Protein AF-A0A428S955-F1 (afdb_monomer_lite)

Structure (mmCIF, N/CA/C/O backbone):
data_AF-A0A428S955-F1
#
_entry.id   AF-A0A428S955-F1
#
loop_
_atom_site.group_PDB
_atom_site.id
_atom_site.type_symbol
_atom_site.label_atom_id
_atom_site.label_alt_id
_atom_site.label_comp_id
_atom_site.label_asym_id
_atom_site.label_entity_id
_atom_site.label_seq_id
_atom_site.pdbx_PDB_ins_code
_atom_site.Cartn_x
_atom_site.Cartn_y
_atom_site.Cartn_z
_atom_site.occupancy
_atom_site.B_iso_or_equiv
_atom_site.auth_seq_id
_atom_site.auth_comp_id
_atom_site.auth_asym_id
_atom_site.auth_atom_id
_atom_site.pdbx_PDB_model_num
ATOM 1 N N . MET A 1 1 ? -43.075 -40.409 47.059 1.00 40.34 1 MET A N 1
ATOM 2 C CA . MET A 1 1 ? -43.116 -40.388 45.585 1.00 40.34 1 MET A CA 1
ATOM 3 C C . MET A 1 1 ? -43.728 -39.046 45.209 1.00 40.34 1 MET A C 1
ATOM 5 O O . MET A 1 1 ? -44.937 -38.902 45.296 1.00 40.34 1 MET A O 1
ATOM 9 N N . VAL A 1 2 ? -42.898 -38.014 45.025 1.00 43.03 2 VAL A N 1
ATOM 10 C CA . VAL A 1 2 ? -43.361 -36.665 44.652 1.00 43.03 2 VAL A CA 1
ATOM 11 C C . VAL A 1 2 ? -43.007 -36.508 43.187 1.00 43.03 2 VAL A C 1
ATOM 13 O O . VAL A 1 2 ? -41.842 -36.327 42.844 1.00 43.03 2 VAL A O 1
ATOM 16 N N . GLU A 1 3 ? -44.017 -36.700 42.349 1.00 48.97 3 GLU A N 1
ATOM 17 C CA . GLU A 1 3 ? -43.957 -36.491 40.910 1.00 48.97 3 GLU A CA 1
ATOM 18 C C . GLU A 1 3 ? -43.563 -35.028 40.669 1.00 48.97 3 GLU A C 1
ATOM 20 O O . GLU A 1 3 ? -44.287 -34.105 41.052 1.00 48.97 3 GLU A O 1
ATOM 25 N N . SER A 1 4 ? -42.378 -34.801 40.106 1.00 51.31 4 SER A N 1
ATOM 26 C CA . SER A 1 4 ? -41.904 -33.470 39.745 1.00 51.31 4 SER A CA 1
ATOM 27 C C . SER A 1 4 ? -42.724 -32.961 38.562 1.00 51.31 4 SER A C 1
ATOM 29 O O . SER A 1 4 ? -42.383 -33.210 37.405 1.00 51.31 4 SER A O 1
ATOM 31 N N . GLN A 1 5 ? -43.816 -32.258 38.851 1.00 49.06 5 GLN A N 1
ATOM 32 C CA . GLN A 1 5 ? -44.529 -31.466 37.857 1.00 49.06 5 GLN A CA 1
ATOM 33 C C . GLN A 1 5 ? -43.637 -30.290 37.452 1.00 49.06 5 GLN A C 1
ATOM 35 O O . GLN A 1 5 ? -43.589 -29.252 38.109 1.00 49.06 5 GLN A O 1
ATOM 40 N N . ILE A 1 6 ? -42.857 -30.495 36.394 1.00 56.62 6 ILE A N 1
ATOM 41 C CA . ILE A 1 6 ? -42.118 -29.432 35.723 1.00 56.62 6 ILE A CA 1
ATOM 42 C C . ILE A 1 6 ? -43.142 -28.676 34.872 1.00 56.62 6 ILE A C 1
ATOM 44 O O . ILE A 1 6 ? -43.544 -29.139 33.809 1.00 56.62 6 ILE A O 1
ATOM 48 N N . GLU A 1 7 ? -43.596 -27.535 35.387 1.00 58.00 7 GLU A N 1
ATOM 49 C CA . GLU A 1 7 ? -44.437 -26.555 34.691 1.00 58.00 7 GLU A CA 1
ATOM 50 C C . GLU A 1 7 ? -43.801 -26.155 33.338 1.00 58.00 7 GLU A C 1
ATOM 52 O O . GLU A 1 7 ? -42.738 -25.513 33.335 1.00 58.00 7 GLU A O 1
ATOM 57 N N . PRO A 1 8 ? -44.419 -26.491 32.184 1.00 57.06 8 PRO A N 1
ATOM 58 C CA . PRO A 1 8 ? -43.818 -26.318 30.855 1.00 57.06 8 PRO A CA 1
ATOM 59 C C . PRO A 1 8 ? -43.538 -24.849 30.493 1.00 57.06 8 PRO A C 1
ATOM 61 O O . PRO A 1 8 ? -42.617 -24.568 29.728 1.00 57.06 8 PRO A O 1
ATOM 64 N N . GLY A 1 9 ? -44.253 -23.896 31.103 1.00 58.75 9 GLY A N 1
ATOM 65 C CA . GLY A 1 9 ? -44.053 -22.462 30.863 1.00 58.75 9 GLY A CA 1
ATOM 66 C C . GLY A 1 9 ? -42.719 -21.915 31.382 1.00 58.75 9 GLY A C 1
ATOM 67 O O . GLY A 1 9 ? -42.179 -20.964 30.826 1.00 58.75 9 GLY A O 1
ATOM 68 N N . THR A 1 10 ? -42.125 -22.538 32.406 1.00 72.56 10 THR A N 1
ATOM 69 C CA . THR A 1 10 ? -40.879 -22.021 33.001 1.00 72.56 10 THR A CA 1
ATOM 70 C C . THR A 1 10 ? -39.639 -22.314 32.165 1.00 72.56 10 THR A C 1
ATOM 72 O O . THR A 1 10 ? -38.688 -21.533 32.197 1.00 72.56 10 THR A O 1
ATOM 75 N N . GLU A 1 11 ? -39.623 -23.416 31.417 1.00 76.00 11 GLU A N 1
ATOM 76 C CA . GLU A 1 11 ? -38.459 -23.806 30.619 1.00 76.00 11 GLU A CA 1
ATOM 77 C C . GLU A 1 11 ? -38.453 -23.111 29.255 1.00 76.00 11 GLU A C 1
ATOM 79 O O . GLU A 1 11 ? -37.418 -22.604 28.821 1.00 76.00 11 GLU A O 1
ATOM 84 N N . GLU A 1 12 ? -39.621 -22.974 28.624 1.00 82.25 12 GLU A N 1
ATOM 85 C CA . GLU A 1 12 ? -39.768 -22.211 27.382 1.00 82.25 12 GLU A CA 1
ATOM 86 C C . GLU A 1 12 ? -39.403 -20.731 27.560 1.00 82.25 12 GLU A C 1
ATOM 88 O O . GLU A 1 12 ? -38.724 -20.148 26.710 1.00 82.25 12 GLU A O 1
ATOM 93 N N . ASP A 1 13 ? -39.790 -20.117 28.679 1.00 84.81 13 ASP A N 1
ATOM 94 C CA . ASP A 1 13 ? -39.454 -18.721 28.962 1.00 84.81 13 ASP A CA 1
ATOM 95 C C . ASP A 1 13 ? -37.960 -18.528 29.244 1.00 84.81 13 ASP A C 1
ATOM 97 O O . ASP A 1 13 ? -37.361 -17.559 28.765 1.00 84.81 13 ASP A O 1
ATOM 101 N N . LYS A 1 14 ? -37.312 -19.473 29.939 1.00 87.25 14 LYS A N 1
ATOM 102 C CA . LYS A 1 14 ? -35.846 -19.474 30.091 1.00 87.25 14 LYS A CA 1
ATOM 103 C C . LYS A 1 14 ? -35.146 -19.608 28.742 1.00 87.25 14 LYS A C 1
ATOM 105 O O . LYS A 1 14 ? -34.155 -18.914 28.511 1.00 87.25 14 LYS A O 1
ATOM 110 N N . MET A 1 15 ? -35.659 -20.455 27.849 1.00 88.75 15 MET A N 1
ATOM 111 C CA . MET A 1 15 ? -35.113 -20.640 26.503 1.00 88.75 15 MET A CA 1
ATOM 112 C C . MET A 1 15 ? -35.234 -19.365 25.664 1.00 88.75 15 MET A C 1
ATOM 114 O O . MET A 1 15 ? -34.241 -18.914 25.091 1.00 88.75 15 MET A O 1
ATOM 118 N N . LYS A 1 16 ? -36.398 -18.706 25.676 1.00 91.50 16 LYS A N 1
ATOM 119 C CA . LYS A 1 16 ? -36.595 -17.407 25.009 1.00 91.50 16 LYS A CA 1
ATOM 120 C C . LYS A 1 16 ? -35.671 -16.328 25.577 1.00 91.50 16 LYS A C 1
ATOM 122 O O . LYS A 1 16 ? -35.049 -15.580 24.824 1.00 91.50 16 LYS A O 1
ATOM 127 N N . GLN A 1 17 ? -35.525 -16.255 26.902 1.00 91.56 17 GLN A N 1
ATOM 128 C CA . GLN A 1 17 ? -34.597 -15.317 27.545 1.00 91.56 17 GLN A CA 1
ATOM 129 C C . GLN A 1 17 ? -33.136 -15.617 27.191 1.00 91.56 17 GLN A C 1
ATOM 131 O O . GLN A 1 17 ? -32.346 -14.692 26.977 1.00 91.56 17 GLN A O 1
ATOM 136 N N . HIS A 1 18 ? -32.758 -16.894 27.115 1.00 93.06 18 HIS A N 1
ATOM 137 C CA . HIS A 1 18 ? -31.431 -17.316 26.682 1.00 93.06 18 HIS A CA 1
ATOM 138 C C . HIS A 1 18 ? -31.155 -16.872 25.243 1.00 93.06 18 HIS A C 1
ATOM 140 O O . HIS A 1 18 ? -30.111 -16.272 24.984 1.00 93.06 18 HIS A O 1
ATOM 146 N N . GLU A 1 19 ? -32.105 -17.079 24.332 1.00 95.69 19 GLU A N 1
ATOM 147 C CA . GLU A 1 19 ? -31.995 -16.665 22.934 1.00 95.69 19 GLU A CA 1
ATOM 148 C C . GLU A 1 19 ? -31.877 -15.140 22.795 1.00 95.69 19 GLU A C 1
ATOM 150 O O . GLU A 1 19 ? -31.000 -14.646 22.086 1.00 95.69 19 GLU A O 1
ATOM 155 N N . GLN A 1 20 ? -32.666 -14.371 23.550 1.00 95.56 20 GLN A N 1
ATOM 156 C CA . GLN A 1 20 ? -32.564 -12.907 23.578 1.00 95.56 20 GLN A CA 1
ATOM 157 C C . GLN A 1 20 ? -31.206 -12.428 24.113 1.00 95.56 20 GLN A C 1
ATOM 159 O O . GLN A 1 20 ? -30.593 -11.513 23.552 1.00 95.56 20 GLN A O 1
ATOM 164 N N . ARG A 1 21 ? -30.696 -13.051 25.185 1.00 95.38 21 ARG A N 1
ATOM 165 C CA . ARG A 1 21 ? -29.362 -12.751 25.734 1.00 95.38 21 ARG A CA 1
ATOM 166 C C . ARG A 1 21 ? -28.263 -13.104 24.741 1.00 95.38 21 ARG A C 1
ATOM 168 O O . ARG A 1 21 ? -27.331 -12.316 24.574 1.00 95.38 21 ARG A O 1
ATOM 175 N N . HIS A 1 22 ? -28.384 -14.247 24.072 1.00 97.12 22 HIS A N 1
ATOM 176 C CA . HIS A 1 22 ? -27.475 -14.664 23.014 1.00 97.12 22 HIS A CA 1
ATOM 177 C C . HIS A 1 22 ? -27.488 -13.656 21.861 1.00 97.12 22 HIS A C 1
ATOM 179 O O . HIS A 1 22 ? -26.432 -13.162 21.472 1.00 97.12 22 HIS A O 1
ATOM 185 N N . HIS A 1 23 ? -28.670 -13.259 21.386 1.00 97.50 23 HIS A N 1
ATOM 186 C CA . HIS A 1 23 ? -28.829 -12.266 20.328 1.00 97.50 23 HIS A CA 1
ATOM 187 C C . HIS A 1 23 ? -28.160 -10.931 20.688 1.00 97.50 23 HIS A C 1
ATOM 189 O O . HIS A 1 23 ? -27.353 -10.407 19.918 1.00 97.50 23 HIS A O 1
ATOM 195 N N . LYS A 1 24 ? -28.413 -10.418 21.899 1.00 96.69 24 LYS A N 1
ATOM 196 C CA . LYS A 1 24 ? -27.786 -9.189 22.409 1.00 96.69 24 LYS A CA 1
ATOM 197 C C . L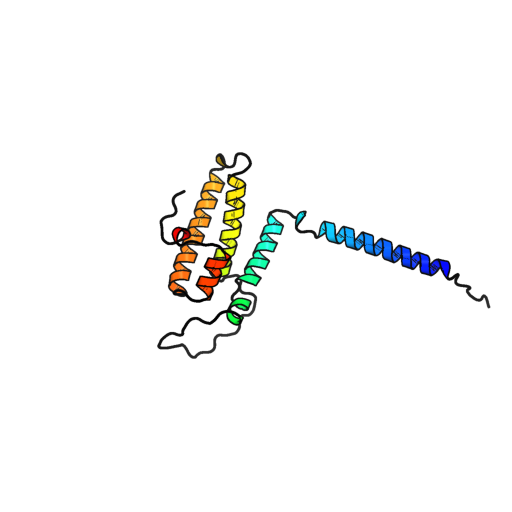YS A 1 24 ? -26.260 -9.309 22.493 1.00 96.69 24 LYS A C 1
ATOM 199 O O . LYS A 1 24 ? -25.548 -8.366 22.148 1.00 96.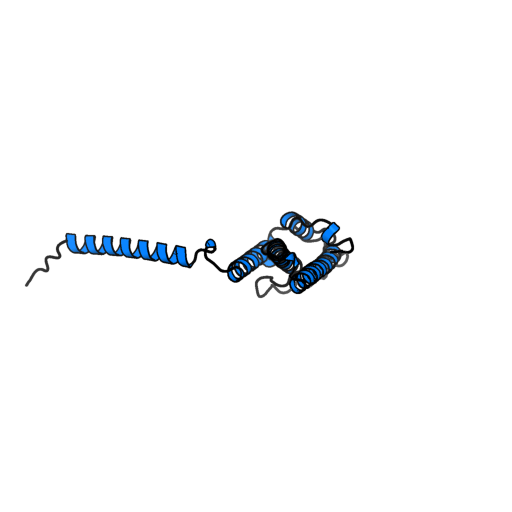69 24 LYS A O 1
ATOM 204 N N . ALA A 1 25 ? -25.745 -10.460 22.930 1.00 97.19 25 ALA A N 1
ATOM 205 C CA . ALA A 1 25 ? -24.308 -10.715 22.994 1.00 97.19 25 ALA A CA 1
ATOM 206 C C . ALA A 1 25 ? -23.674 -10.754 21.595 1.00 97.19 25 ALA A C 1
ATOM 208 O O . ALA A 1 25 ? -22.641 -10.124 21.373 1.00 97.19 25 ALA A O 1
ATOM 209 N N . VAL A 1 26 ? -24.312 -11.427 20.635 1.00 97.44 26 VAL A N 1
ATOM 210 C CA . VAL A 1 26 ? -23.863 -11.468 19.236 1.00 97.44 26 VAL A CA 1
ATOM 211 C C . VAL A 1 26 ? -23.836 -10.066 18.635 1.00 97.44 26 VAL A C 1
ATOM 213 O O . VAL A 1 26 ? -22.870 -9.707 17.963 1.00 97.44 26 VAL A O 1
ATOM 216 N N . GLU A 1 27 ? -24.853 -9.246 18.895 1.00 96.12 27 GLU A N 1
ATOM 217 C CA . GLU A 1 27 ? -24.889 -7.870 18.408 1.00 96.12 27 GLU A CA 1
ATOM 218 C C . GLU A 1 27 ? -23.762 -7.015 19.012 1.00 96.12 27 GLU A C 1
ATOM 220 O O . GLU A 1 27 ? -23.051 -6.313 18.286 1.00 96.12 27 GLU A O 1
ATOM 225 N N . ALA A 1 28 ? -23.536 -7.120 20.325 1.00 95.19 28 ALA A N 1
ATOM 226 C CA . ALA A 1 28 ? -22.436 -6.437 20.999 1.00 95.19 28 ALA A CA 1
ATOM 227 C C . ALA A 1 28 ? -21.072 -6.863 20.430 1.00 95.19 28 ALA A C 1
ATOM 229 O O . ALA A 1 28 ? -20.246 -6.011 20.095 1.00 95.19 28 ALA A O 1
ATOM 230 N N . LEU A 1 29 ? -20.856 -8.168 20.234 1.00 94.69 29 LEU A N 1
ATOM 231 C CA . LEU A 1 29 ? -19.637 -8.700 19.623 1.00 94.69 29 LEU A CA 1
ATOM 232 C C . LEU A 1 29 ? -19.452 -8.198 18.189 1.00 94.69 29 LEU A C 1
ATOM 234 O O . LEU A 1 29 ? -18.350 -7.786 17.828 1.00 94.69 29 LEU A O 1
ATOM 238 N N . ARG A 1 30 ? -20.513 -8.163 17.376 1.00 94.25 30 ARG A N 1
ATOM 239 C CA . ARG A 1 30 ? -20.469 -7.602 16.014 1.00 94.25 30 ARG A CA 1
ATOM 240 C C . ARG A 1 30 ? -20.045 -6.137 16.019 1.00 94.25 30 ARG A C 1
ATOM 242 O O . ARG A 1 30 ? -19.218 -5.744 15.203 1.00 94.25 30 ARG A O 1
ATOM 249 N N . ARG A 1 31 ? -20.558 -5.329 16.952 1.00 92.44 31 ARG A N 1
ATOM 250 C CA . ARG A 1 31 ? -20.178 -3.912 17.080 1.00 92.44 31 ARG A CA 1
ATOM 251 C C . ARG A 1 31 ? -18.712 -3.746 17.488 1.00 92.44 31 ARG A C 1
ATOM 253 O O . ARG A 1 31 ? -18.017 -2.930 16.883 1.00 92.44 31 ARG A O 1
ATOM 260 N N . ILE A 1 32 ? -18.232 -4.539 18.449 1.00 89.44 32 ILE A N 1
ATOM 261 C CA . ILE A 1 32 ? -16.833 -4.513 18.919 1.00 89.44 32 ILE A CA 1
ATOM 262 C C . ILE A 1 32 ? -15.870 -4.956 17.812 1.00 89.44 32 ILE A C 1
ATOM 264 O O . ILE A 1 32 ? -14.823 -4.349 17.614 1.00 89.44 32 ILE A O 1
ATOM 268 N N . THR A 1 33 ? -16.237 -5.997 17.065 1.00 89.25 33 THR A N 1
ATOM 269 C CA . THR A 1 33 ? -15.409 -6.563 15.987 1.00 89.25 33 THR A CA 1
ATOM 270 C C . THR A 1 33 ? -15.544 -5.822 14.655 1.00 89.25 33 THR A C 1
ATOM 272 O O . THR A 1 33 ? -14.812 -6.118 13.708 1.00 89.25 33 THR A O 1
ATOM 275 N N . SER A 1 34 ? -16.455 -4.850 14.555 1.00 91.62 34 SER A N 1
ATOM 276 C CA . SER A 1 34 ? -16.678 -4.100 13.322 1.00 91.62 34 SER A CA 1
ATOM 277 C C . SER A 1 34 ? -15.438 -3.294 12.913 1.00 91.62 34 SER A C 1
ATOM 279 O O . SER A 1 34 ? -14.878 -2.497 13.672 1.00 91.62 34 SER A O 1
ATOM 281 N N . LEU A 1 35 ? -15.017 -3.460 11.656 1.00 86.81 35 LEU A N 1
ATOM 282 C CA . LEU A 1 35 ? -13.849 -2.755 11.118 1.00 86.81 35 LEU A CA 1
ATOM 283 C C . LEU A 1 35 ? -14.087 -1.237 10.985 1.00 86.81 35 LEU A C 1
ATOM 285 O O . LEU A 1 35 ? -13.129 -0.466 10.939 1.00 86.81 35 LEU A O 1
ATOM 289 N N . SER A 1 36 ? -15.349 -0.799 10.936 1.00 89.88 36 SER A N 1
ATOM 290 C CA . SER A 1 36 ? -15.734 0.617 10.871 1.00 89.88 36 SER A CA 1
ATOM 291 C C . SER A 1 36 ? -15.326 1.395 12.120 1.00 89.88 36 SER A C 1
ATOM 293 O O . SER A 1 36 ? -14.905 2.542 12.004 1.00 89.88 36 SER A O 1
ATOM 295 N N . ASN A 1 37 ? -15.390 0.756 13.289 1.00 86.88 37 ASN A N 1
ATOM 296 C CA . ASN A 1 37 ? -15.043 1.369 14.573 1.00 86.88 37 ASN A CA 1
ATOM 297 C C . ASN A 1 37 ? -13.554 1.194 14.925 1.00 86.88 37 ASN A C 1
ATOM 299 O O . ASN A 1 37 ? -13.102 1.642 15.975 1.00 86.88 37 ASN A O 1
ATOM 303 N N . SER A 1 38 ? -12.787 0.519 14.064 1.00 87.88 38 SER A N 1
ATOM 304 C CA . SER A 1 38 ? -11.395 0.154 14.326 1.00 87.88 38 S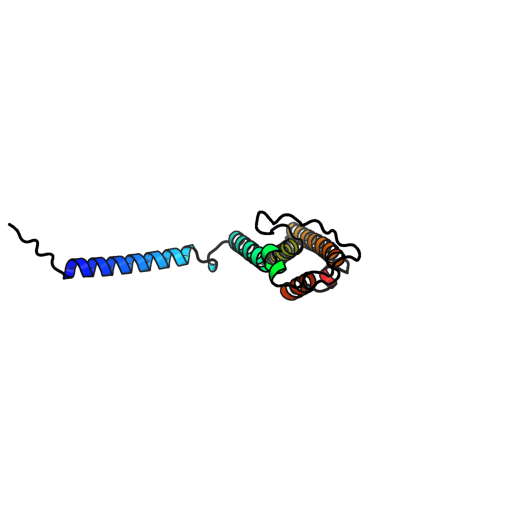ER A CA 1
ATOM 305 C C . SER A 1 38 ? -10.404 1.280 14.002 1.00 87.88 38 SER A C 1
ATOM 307 O O . SER A 1 38 ? -10.647 2.153 13.160 1.00 87.88 38 SER A O 1
ATOM 309 N N . SER A 1 39 ? -9.220 1.230 14.623 1.00 92.19 39 SER A N 1
ATOM 310 C CA . SER A 1 39 ? -8.169 2.231 14.422 1.00 92.19 39 SER A CA 1
ATOM 311 C C . SER A 1 39 ? -7.637 2.241 12.981 1.00 92.19 39 SER A C 1
ATOM 313 O O . SER A 1 39 ? -7.751 1.273 12.225 1.00 92.19 39 SER A O 1
ATOM 315 N N . ALA A 1 40 ? -6.990 3.341 12.577 1.00 89.38 40 ALA A N 1
ATOM 316 C CA . ALA A 1 40 ? -6.270 3.416 11.301 1.00 89.38 40 ALA A CA 1
ATOM 317 C C . ALA A 1 40 ? -5.223 2.294 11.156 1.00 89.38 40 ALA A C 1
ATOM 319 O O . ALA A 1 40 ? -5.046 1.752 10.064 1.00 89.38 40 ALA A O 1
ATOM 320 N N . LYS A 1 41 ? -4.577 1.901 12.263 1.00 91.12 41 LYS A N 1
ATOM 321 C CA . LYS A 1 41 ? -3.606 0.799 12.294 1.00 91.12 41 LYS A CA 1
ATOM 322 C C . LYS A 1 41 ? -4.258 -0.551 11.975 1.00 91.12 41 LYS A C 1
ATOM 324 O O . LYS A 1 41 ? -3.732 -1.305 11.160 1.00 91.12 41 LYS A O 1
ATOM 329 N N . ASP A 1 42 ? -5.421 -0.832 12.551 1.00 93.50 42 ASP A N 1
ATOM 330 C CA . ASP A 1 42 ? -6.131 -2.101 12.345 1.00 93.50 42 ASP A CA 1
ATOM 331 C C . ASP A 1 42 ? -6.684 -2.202 10.925 1.00 93.50 42 ASP A C 1
ATOM 333 O O . ASP A 1 42 ? -6.516 -3.224 10.257 1.00 93.50 42 ASP A O 1
ATOM 337 N N . ARG A 1 43 ? -7.241 -1.097 10.409 1.00 92.75 43 ARG A N 1
ATOM 338 C CA . ARG A 1 43 ? -7.639 -0.978 8.998 1.00 92.75 43 ARG A CA 1
ATOM 339 C C . ARG A 1 43 ? -6.458 -1.239 8.065 1.00 92.75 43 ARG A C 1
ATOM 341 O O . ARG A 1 43 ? -6.605 -1.949 7.072 1.00 92.75 43 ARG A O 1
ATOM 348 N N . PHE A 1 44 ? -5.273 -0.728 8.401 1.00 93.00 44 PHE A N 1
ATOM 349 C CA . PHE A 1 44 ? -4.061 -1.000 7.634 1.00 93.00 44 PHE A CA 1
ATOM 350 C C . PHE A 1 44 ? -3.668 -2.486 7.670 1.00 93.00 44 PHE A C 1
ATOM 352 O O . PHE A 1 44 ? -3.401 -3.060 6.616 1.00 93.00 44 PHE A O 1
ATOM 359 N N . HIS A 1 45 ? -3.691 -3.147 8.831 1.00 94.25 45 HIS A N 1
ATOM 360 C CA . HIS A 1 45 ? -3.409 -4.586 8.917 1.00 94.25 45 HIS A CA 1
ATOM 361 C C . HIS A 1 45 ? -4.430 -5.434 8.146 1.00 94.25 45 HIS A C 1
ATOM 363 O O . HIS A 1 45 ? -4.041 -6.377 7.453 1.00 94.25 45 HIS A O 1
ATOM 369 N N . ALA A 1 46 ? -5.715 -5.078 8.200 1.00 94.94 46 ALA A N 1
ATOM 370 C CA . ALA A 1 46 ? -6.749 -5.717 7.391 1.00 94.94 46 ALA A CA 1
ATOM 371 C C . ALA A 1 46 ? -6.479 -5.538 5.887 1.00 94.94 46 ALA A C 1
ATOM 373 O O . ALA A 1 46 ? -6.565 -6.500 5.125 1.00 94.94 46 ALA A O 1
ATOM 374 N N . ASN A 1 47 ? -6.067 -4.339 5.464 1.00 94.81 47 ASN A N 1
ATOM 375 C CA . ASN A 1 47 ? -5.678 -4.079 4.079 1.00 94.81 47 ASN A CA 1
ATOM 376 C C . ASN A 1 47 ? -4.455 -4.899 3.657 1.00 94.81 47 ASN A C 1
ATOM 378 O O . ASN A 1 47 ? -4.462 -5.451 2.565 1.00 94.81 47 ASN A O 1
ATOM 382 N N . VAL A 1 48 ? -3.438 -5.047 4.512 1.00 95.12 48 VAL A N 1
ATOM 383 C CA . VAL A 1 48 ? -2.273 -5.902 4.217 1.00 95.12 48 VAL A CA 1
ATOM 384 C C . VAL A 1 48 ? -2.701 -7.354 4.000 1.00 95.12 48 VAL A C 1
ATOM 386 O O . VAL A 1 48 ? -2.260 -7.969 3.035 1.00 95.12 48 VAL A O 1
ATOM 389 N N . ARG A 1 49 ? -3.597 -7.896 4.836 1.00 95.62 49 ARG A N 1
ATOM 390 C CA . ARG A 1 49 ? -4.122 -9.262 4.650 1.00 95.62 49 ARG A CA 1
ATOM 391 C C . ARG A 1 49 ? -4.872 -9.413 3.326 1.00 95.62 49 ARG A C 1
ATOM 393 O O . ARG A 1 49 ? -4.630 -10.378 2.611 1.00 95.62 49 ARG A O 1
ATOM 400 N N . ARG A 1 50 ? -5.721 -8.440 2.970 1.00 95.69 50 ARG A N 1
ATOM 401 C CA . ARG A 1 50 ? -6.418 -8.410 1.669 1.00 95.69 50 ARG A CA 1
ATOM 402 C C . ARG A 1 50 ? -5.433 -8.357 0.504 1.00 95.69 50 ARG A C 1
ATOM 404 O O . ARG A 1 50 ? -5.571 -9.112 -0.443 1.00 95.69 50 ARG A O 1
ATOM 411 N N . ILE A 1 51 ? -4.406 -7.516 0.605 1.00 96.00 51 ILE A N 1
ATOM 412 C CA . ILE A 1 51 ? -3.357 -7.382 -0.412 1.00 96.00 51 ILE A CA 1
ATOM 413 C C . ILE A 1 51 ? -2.589 -8.694 -0.600 1.00 96.00 51 ILE A C 1
ATOM 415 O O . ILE A 1 51 ? -2.334 -9.086 -1.732 1.00 96.00 51 ILE A O 1
ATOM 419 N N . VAL A 1 52 ? -2.224 -9.375 0.489 1.00 95.75 52 VAL A N 1
ATOM 420 C CA . VAL A 1 52 ? -1.537 -10.674 0.421 1.00 95.75 52 VAL A CA 1
ATOM 421 C C . VAL A 1 52 ? -2.431 -11.727 -0.229 1.00 95.75 52 VAL A C 1
ATOM 423 O O . VAL A 1 52 ? -1.951 -12.478 -1.071 1.00 95.75 52 VAL A O 1
ATOM 426 N N . ALA A 1 53 ? -3.720 -11.762 0.116 1.00 94.56 53 ALA A N 1
ATOM 427 C CA . ALA A 1 53 ? -4.667 -12.685 -0.505 1.00 94.56 53 ALA A CA 1
ATOM 428 C C . ALA A 1 53 ? -4.844 -12.411 -2.010 1.00 94.56 53 ALA A C 1
ATOM 430 O O . ALA A 1 53 ? -4.935 -13.351 -2.794 1.00 94.56 53 ALA A O 1
ATOM 431 N N . GLU A 1 54 ? -4.845 -11.140 -2.408 1.00 93.94 54 GLU A N 1
ATOM 432 C CA . GLU A 1 54 ? -5.089 -10.716 -3.787 1.00 93.94 54 GLU A CA 1
ATOM 433 C C . GLU A 1 54 ? -3.865 -10.884 -4.700 1.00 93.94 54 GLU A C 1
ATOM 435 O O . GLU A 1 54 ? -3.966 -11.413 -5.804 1.00 93.94 54 GLU A O 1
ATOM 440 N N . PHE A 1 55 ? -2.697 -10.422 -4.247 1.00 94.94 55 PHE A N 1
ATOM 441 C CA . PHE A 1 55 ? -1.480 -10.333 -5.064 1.00 94.94 55 PHE A CA 1
ATOM 442 C C . PHE A 1 55 ? -0.433 -11.395 -4.724 1.00 94.94 55 PHE A C 1
ATOM 444 O O . PHE A 1 55 ? 0.577 -11.508 -5.420 1.00 94.94 55 PHE A O 1
ATOM 451 N N . GLY A 1 56 ? -0.640 -12.175 -3.663 1.00 93.75 56 GLY A N 1
ATOM 452 C CA . GLY A 1 56 ? 0.296 -13.213 -3.259 1.00 93.75 56 GLY A CA 1
ATOM 453 C C . GLY A 1 56 ? 0.430 -14.300 -4.324 1.00 93.75 56 GLY A C 1
ATOM 454 O O . GLY A 1 56 ? -0.561 -14.835 -4.824 1.00 93.75 56 GLY A O 1
ATOM 455 N N . ARG A 1 57 ? 1.673 -14.686 -4.631 1.00 90.94 57 ARG A N 1
ATOM 456 C CA . ARG A 1 57 ? 1.996 -15.701 -5.653 1.00 90.94 57 ARG A CA 1
ATOM 457 C C . ARG A 1 57 ? 1.379 -17.065 -5.368 1.00 90.94 57 ARG A C 1
ATOM 459 O O . ARG A 1 57 ? 1.050 -17.800 -6.285 1.00 90.94 57 ARG A O 1
ATOM 466 N N . HIS A 1 58 ? 1.133 -17.367 -4.096 1.00 90.69 58 HIS A N 1
ATOM 467 C CA . HIS A 1 58 ? 0.422 -18.574 -3.672 1.00 90.69 58 HIS A CA 1
ATOM 468 C C . HIS A 1 58 ? -1.004 -18.700 -4.253 1.00 90.69 58 HIS A C 1
ATOM 470 O O . HIS A 1 58 ? -1.495 -19.821 -4.397 1.00 90.69 58 HIS A O 1
ATOM 476 N N . ASN A 1 59 ? -1.639 -17.579 -4.616 1.00 91.38 59 ASN A N 1
ATOM 477 C CA . ASN A 1 59 ? -2.953 -17.548 -5.259 1.00 91.38 59 ASN A CA 1
ATOM 478 C C . ASN A 1 59 ? -2.848 -17.214 -6.750 1.00 91.38 59 ASN A C 1
ATOM 480 O O . ASN A 1 59 ? -3.475 -17.879 -7.571 1.00 91.38 59 ASN A O 1
ATOM 484 N N . THR A 1 60 ? -2.034 -16.220 -7.117 1.00 89.75 60 THR A N 1
ATOM 485 C CA . THR A 1 60 ? -1.954 -15.748 -8.509 1.00 89.75 60 THR A CA 1
ATOM 486 C C . THR A 1 60 ? -1.297 -16.750 -9.453 1.00 89.75 60 THR A C 1
ATOM 488 O O . THR A 1 60 ? -1.740 -16.843 -10.594 1.00 89.75 60 THR A O 1
ATOM 491 N N . ASP A 1 61 ? -0.339 -17.563 -8.987 1.00 88.62 61 ASP A N 1
ATOM 492 C CA . ASP A 1 61 ? 0.293 -18.611 -9.807 1.00 88.62 61 ASP A CA 1
ATOM 493 C C . ASP A 1 61 ? -0.720 -19.703 -10.241 1.00 88.62 61 ASP A C 1
ATOM 495 O O . ASP A 1 61 ? -0.450 -20.444 -11.181 1.00 88.62 61 ASP A O 1
ATOM 499 N N . LYS A 1 62 ? -1.890 -19.809 -9.581 1.00 89.12 62 LYS A N 1
ATOM 500 C CA . LYS A 1 62 ? -2.969 -20.751 -9.948 1.00 89.12 62 LYS A CA 1
ATOM 501 C C . LYS A 1 62 ? -3.934 -20.196 -10.997 1.00 89.12 62 LYS A C 1
ATOM 503 O O . LYS A 1 62 ? -4.587 -20.969 -11.687 1.00 89.12 62 LYS A O 1
ATOM 508 N N . VAL A 1 63 ? -4.087 -18.872 -11.043 1.00 90.62 63 VAL A N 1
ATOM 509 C CA . VAL A 1 63 ? -5.121 -18.190 -11.839 1.00 90.62 63 VAL A CA 1
ATOM 510 C C . VAL A 1 63 ? -4.535 -17.593 -13.114 1.00 90.62 63 VAL A C 1
ATOM 512 O O . VAL A 1 63 ? -5.175 -17.627 -14.159 1.00 90.62 63 VAL A O 1
ATOM 515 N N . LEU A 1 64 ? -3.332 -17.023 -13.026 1.00 90.25 64 LEU A N 1
ATOM 516 C CA . LEU A 1 64 ? -2.695 -16.304 -14.125 1.00 90.25 64 LEU A CA 1
ATOM 517 C C . LEU A 1 64 ? -1.783 -17.227 -14.920 1.00 90.25 64 LEU A C 1
ATOM 519 O O . LEU A 1 64 ? -1.157 -18.135 -14.369 1.00 90.25 64 LEU A O 1
ATOM 523 N N . LYS A 1 65 ? -1.655 -16.959 -16.219 1.00 88.12 65 LYS A N 1
ATOM 524 C CA . LYS A 1 65 ? -0.765 -17.724 -17.082 1.00 88.12 65 LYS A CA 1
ATOM 525 C C . LYS A 1 65 ? 0.687 -17.472 -16.672 1.00 88.12 65 LYS A C 1
ATOM 527 O O . LYS A 1 65 ? 1.086 -16.321 -16.439 1.00 88.12 65 LYS A O 1
ATOM 532 N N . PRO A 1 66 ? 1.507 -18.532 -16.594 1.00 84.19 66 PRO A N 1
ATOM 533 C CA . PRO A 1 66 ? 2.910 -18.383 -16.271 1.00 84.19 66 PRO A CA 1
ATOM 534 C C . PRO A 1 66 ? 3.633 -17.624 -17.384 1.00 84.19 66 PRO A C 1
ATOM 536 O O . PRO A 1 66 ? 3.260 -17.653 -18.558 1.00 84.19 66 PRO A O 1
ATOM 539 N N . LYS A 1 67 ? 4.715 -16.951 -17.002 1.00 83.81 67 LYS A N 1
ATOM 540 C CA . LYS A 1 67 ? 5.621 -16.322 -17.960 1.00 83.81 67 LYS A CA 1
ATOM 541 C C . LYS A 1 67 ? 6.244 -17.397 -18.860 1.00 83.81 67 LYS A C 1
ATOM 543 O O . LYS A 1 67 ? 6.624 -18.456 -18.366 1.00 83.81 67 LYS A O 1
ATOM 548 N N . ALA A 1 68 ? 6.408 -17.086 -20.147 1.00 82.00 68 ALA A N 1
ATOM 549 C CA . ALA A 1 68 ? 7.139 -17.940 -21.078 1.00 82.00 68 ALA A CA 1
ATOM 550 C C . ALA A 1 68 ? 8.535 -18.290 -20.528 1.00 82.00 68 ALA A C 1
ATOM 552 O O . ALA A 1 68 ? 9.254 -17.419 -20.019 1.00 82.00 68 ALA A O 1
ATOM 553 N N . LEU A 1 69 ? 8.885 -19.573 -20.613 1.00 80.81 69 LEU A N 1
ATOM 554 C CA . LEU A 1 69 ? 10.165 -20.099 -20.152 1.00 80.81 69 LEU A CA 1
ATOM 555 C C . LEU A 1 69 ? 11.324 -19.536 -20.991 1.00 80.81 69 LEU A C 1
ATOM 557 O O . LEU A 1 69 ? 11.141 -19.086 -22.123 1.00 80.81 69 LEU A O 1
ATOM 561 N N . SER A 1 70 ? 12.528 -19.532 -20.418 1.00 83.12 70 SER A N 1
ATOM 562 C CA . SER A 1 70 ? 13.749 -19.244 -21.174 1.00 83.12 70 SER A CA 1
ATOM 563 C C . SER A 1 70 ? 14.040 -20.353 -22.185 1.00 83.12 70 SER A C 1
ATOM 565 O O . SER A 1 70 ? 13.591 -21.481 -22.016 1.00 83.12 70 SER A O 1
ATOM 567 N N . ILE A 1 71 ? 14.842 -20.024 -23.203 1.00 82.44 71 ILE A N 1
ATOM 568 C CA . ILE A 1 71 ? 15.308 -20.959 -24.244 1.00 82.44 71 ILE A CA 1
ATOM 569 C C . ILE A 1 71 ? 15.933 -22.216 -23.614 1.00 82.44 71 ILE A C 1
ATOM 571 O O . ILE A 1 71 ? 15.699 -23.322 -24.081 1.00 82.44 71 ILE A O 1
ATOM 575 N N . THR A 1 72 ? 16.674 -22.043 -22.518 1.00 85.38 72 THR A N 1
ATOM 576 C CA . THR A 1 72 ? 17.149 -23.120 -21.646 1.00 85.38 72 THR A CA 1
ATOM 577 C C . THR A 1 72 ? 16.445 -23.010 -20.287 1.00 85.38 72 THR A C 1
ATOM 579 O O . THR A 1 72 ? 16.828 -22.174 -19.457 1.00 85.38 72 THR A O 1
ATOM 582 N N . PRO A 1 73 ? 15.346 -23.745 -20.050 1.00 80.12 73 PRO A N 1
ATOM 583 C CA . PRO A 1 73 ? 14.714 -23.784 -18.739 1.00 80.12 73 PRO A CA 1
ATOM 584 C C . PRO A 1 73 ? 15.556 -24.633 -17.782 1.00 80.12 73 PRO A C 1
ATOM 586 O O . PRO A 1 73 ? 16.130 -25.646 -18.168 1.00 80.12 73 PRO A O 1
ATOM 589 N N . ASN A 1 74 ? 15.630 -24.227 -16.516 1.00 77.88 74 ASN A N 1
ATOM 590 C CA . ASN A 1 74 ? 16.135 -25.118 -15.478 1.00 77.88 74 ASN A CA 1
ATOM 591 C C . ASN A 1 74 ? 15.052 -26.172 -15.200 1.00 77.88 74 ASN A C 1
ATOM 593 O O . ASN A 1 74 ? 13.954 -25.810 -14.781 1.00 77.88 74 ASN A O 1
ATOM 597 N N . GLU A 1 75 ? 15.349 -27.443 -15.458 1.00 79.19 75 GLU A N 1
ATOM 598 C CA . GLU A 1 75 ? 14.403 -28.561 -15.307 1.00 79.19 75 GLU A CA 1
ATOM 599 C C . GLU A 1 75 ? 14.238 -29.016 -13.850 1.00 79.19 75 GLU A C 1
ATOM 601 O O . GLU A 1 75 ? 13.367 -29.829 -13.541 1.00 79.19 75 GLU A O 1
ATOM 606 N N . LEU A 1 76 ? 15.050 -28.484 -12.931 1.00 81.81 76 LEU A N 1
ATOM 607 C CA . LEU A 1 76 ? 14.979 -28.862 -11.526 1.00 81.81 76 LEU A CA 1
ATOM 608 C C . LEU A 1 76 ? 13.663 -28.379 -10.887 1.00 81.81 76 LEU A C 1
ATOM 610 O O . LEU A 1 76 ? 13.375 -27.175 -10.906 1.00 81.81 76 LEU A O 1
ATOM 614 N N . PRO A 1 77 ? 12.878 -29.281 -10.265 1.00 80.69 77 PRO A N 1
ATOM 615 C CA . PRO A 1 77 ? 11.651 -28.899 -9.586 1.00 80.69 77 PRO A CA 1
ATOM 616 C C . PRO A 1 77 ? 11.974 -28.005 -8.386 1.00 80.69 77 PRO A C 1
ATOM 618 O O . PRO A 1 77 ? 12.760 -28.358 -7.506 1.00 80.69 77 PRO A O 1
ATOM 621 N N . MET A 1 78 ? 11.350 -26.827 -8.340 1.00 80.75 78 MET A N 1
ATOM 622 C CA . MET A 1 78 ? 11.483 -25.925 -7.201 1.00 80.75 78 MET A CA 1
ATOM 623 C C . MET A 1 78 ? 10.622 -26.427 -6.039 1.00 80.75 78 MET A C 1
ATOM 625 O O . MET A 1 78 ? 9.455 -26.773 -6.228 1.00 80.75 78 MET A O 1
ATOM 629 N N . ALA A 1 79 ? 11.193 -26.440 -4.833 1.00 86.44 79 ALA A N 1
ATOM 630 C CA . ALA A 1 79 ? 10.479 -26.855 -3.632 1.00 86.44 79 ALA A CA 1
ATOM 631 C C . ALA A 1 79 ? 9.192 -26.028 -3.422 1.00 86.44 79 ALA A C 1
ATOM 633 O O . ALA A 1 79 ? 9.171 -24.823 -3.716 1.00 86.44 79 ALA A O 1
ATOM 634 N N . PRO A 1 80 ? 8.118 -26.645 -2.895 1.00 86.44 80 PRO A N 1
ATOM 635 C CA . PRO A 1 80 ? 6.883 -25.934 -2.612 1.00 86.44 80 PRO A CA 1
ATOM 636 C C . PRO A 1 80 ? 7.105 -24.863 -1.540 1.00 86.44 80 PRO A C 1
ATOM 638 O O . PRO A 1 80 ? 7.971 -24.967 -0.669 1.00 86.44 80 PRO A O 1
ATOM 641 N N . ARG A 1 81 ? 6.293 -23.808 -1.594 1.00 87.06 81 ARG A N 1
ATOM 642 C CA . ARG A 1 81 ? 6.339 -22.737 -0.594 1.00 87.06 81 ARG A CA 1
ATOM 643 C C . ARG A 1 81 ? 5.842 -23.259 0.754 1.00 87.06 81 ARG A C 1
ATOM 645 O O . ARG A 1 81 ? 4.784 -23.871 0.821 1.00 87.06 81 ARG A O 1
ATOM 652 N N . SER A 1 82 ? 6.569 -22.934 1.822 1.00 88.19 82 SER A N 1
ATOM 653 C CA . SER A 1 82 ? 6.196 -23.288 3.202 1.00 88.19 82 SER A CA 1
ATOM 654 C C . SER A 1 82 ? 5.007 -22.467 3.736 1.00 88.19 82 SER A C 1
ATOM 656 O O . SER A 1 82 ? 4.296 -22.905 4.633 1.00 88.19 82 SER A O 1
ATOM 658 N N . GLY A 1 83 ? 4.736 -21.287 3.165 1.00 91.06 83 GLY A N 1
ATOM 659 C CA . GLY A 1 83 ? 3.680 -20.407 3.662 1.00 91.06 83 GLY A CA 1
ATOM 660 C C . GLY A 1 83 ? 3.179 -19.374 2.652 1.00 91.06 83 GLY A C 1
ATOM 661 O O . GLY A 1 83 ? 3.585 -19.389 1.483 1.00 91.06 83 GLY A O 1
ATOM 662 N N . PRO A 1 84 ? 2.286 -18.469 3.099 1.00 91.88 84 PRO A N 1
ATOM 663 C CA . PRO A 1 84 ? 1.735 -17.423 2.254 1.00 91.88 84 PRO A CA 1
ATOM 664 C C . PRO A 1 84 ? 2.836 -16.473 1.789 1.00 91.88 84 PRO A C 1
ATOM 666 O O . PRO A 1 84 ? 3.707 -16.048 2.549 1.00 91.88 84 PRO A O 1
ATOM 669 N N . ASP A 1 85 ? 2.771 -16.120 0.512 1.00 90.88 85 ASP A N 1
ATOM 670 C CA . ASP A 1 85 ? 3.719 -15.194 -0.092 1.00 90.88 85 ASP A CA 1
ATOM 671 C C . ASP A 1 85 ? 3.444 -13.754 0.363 1.00 90.88 85 ASP A C 1
ATOM 673 O O . ASP A 1 85 ? 2.468 -13.133 -0.053 1.00 90.88 85 ASP A O 1
ATOM 677 N N . THR A 1 86 ? 4.317 -13.234 1.225 1.00 92.69 86 THR A N 1
ATOM 678 C CA . THR A 1 86 ? 4.252 -11.867 1.771 1.00 92.69 86 THR A CA 1
ATOM 679 C C . THR A 1 86 ? 5.375 -10.962 1.261 1.00 92.69 86 THR A C 1
ATOM 681 O O . THR A 1 86 ? 5.334 -9.747 1.461 1.00 92.69 86 THR A O 1
ATOM 684 N N . GLY A 1 87 ? 6.392 -11.547 0.621 1.00 89.81 87 GLY A N 1
ATOM 685 C CA . GLY A 1 87 ? 7.640 -10.874 0.262 1.00 89.81 87 GLY A CA 1
ATOM 686 C C . GLY A 1 87 ? 7.772 -10.540 -1.219 1.00 89.81 87 GLY A C 1
ATOM 687 O O . GLY A 1 87 ? 8.737 -9.882 -1.607 1.00 89.81 87 GLY A O 1
ATOM 688 N N . SER A 1 88 ? 6.840 -10.973 -2.058 1.00 93.25 88 SER A N 1
ATOM 689 C CA . SER A 1 88 ? 6.895 -10.709 -3.489 1.00 93.25 88 SER A CA 1
ATOM 690 C C . SER A 1 88 ? 6.784 -9.221 -3.833 1.00 93.25 88 SER A C 1
ATOM 692 O O . SER A 1 88 ? 6.272 -8.402 -3.064 1.00 93.25 88 SER A O 1
ATOM 694 N N . SER A 1 89 ? 7.337 -8.841 -4.989 1.00 94.81 89 SER A N 1
ATOM 695 C CA . SER A 1 89 ? 7.370 -7.433 -5.408 1.00 94.81 89 SER A CA 1
ATOM 696 C C . SER A 1 89 ? 5.960 -6.870 -5.586 1.00 94.81 89 SER A C 1
ATOM 698 O O . SER A 1 89 ? 5.726 -5.723 -5.217 1.00 94.81 89 SER A O 1
ATOM 700 N N . GLU A 1 90 ? 5.019 -7.693 -6.048 1.00 94.31 90 GLU A N 1
ATOM 701 C CA . GLU A 1 90 ? 3.603 -7.368 -6.216 1.00 94.31 90 GLU A CA 1
ATOM 702 C C . GLU A 1 90 ? 2.964 -6.950 -4.886 1.00 94.31 90 GLU A C 1
ATOM 704 O O . GLU A 1 90 ? 2.428 -5.845 -4.749 1.00 94.31 90 GLU A O 1
ATOM 709 N N . VAL A 1 91 ? 3.109 -7.803 -3.866 1.00 96.75 91 VAL A N 1
ATOM 710 C CA . VAL A 1 91 ? 2.597 -7.561 -2.513 1.00 96.75 91 VAL A CA 1
ATOM 711 C C . VAL A 1 91 ? 3.246 -6.316 -1.908 1.00 96.75 91 VAL A C 1
ATOM 713 O O . VAL A 1 91 ? 2.553 -5.448 -1.374 1.00 96.75 91 VAL A O 1
ATOM 716 N N . GLN A 1 92 ? 4.567 -6.164 -2.035 1.00 97.00 92 GLN A N 1
ATOM 717 C CA . GLN A 1 92 ? 5.268 -4.986 -1.520 1.00 97.00 92 GLN A CA 1
ATOM 718 C C . GLN A 1 92 ? 4.798 -3.681 -2.186 1.00 97.00 92 GLN A C 1
ATOM 720 O O . GLN A 1 92 ? 4.585 -2.682 -1.492 1.00 97.00 92 GLN A O 1
ATOM 725 N N . ILE A 1 93 ? 4.611 -3.671 -3.511 1.00 97.06 93 ILE A N 1
ATOM 726 C CA . ILE A 1 93 ? 4.121 -2.508 -4.268 1.00 97.06 93 ILE A CA 1
ATOM 727 C C . ILE A 1 93 ? 2.693 -2.148 -3.846 1.00 97.06 93 ILE A C 1
ATOM 729 O O . ILE A 1 93 ? 2.398 -0.967 -3.628 1.00 97.06 93 ILE A O 1
ATOM 733 N N . ALA A 1 94 ? 1.820 -3.141 -3.683 1.00 97.19 94 ALA A N 1
ATOM 734 C CA . ALA A 1 94 ? 0.449 -2.938 -3.230 1.00 97.19 94 ALA A CA 1
ATOM 735 C C . ALA A 1 94 ? 0.398 -2.369 -1.799 1.00 97.19 94 ALA A C 1
ATOM 737 O O . ALA A 1 94 ? -0.298 -1.380 -1.550 1.00 97.19 94 ALA A O 1
ATOM 738 N N . ILE A 1 95 ? 1.210 -2.898 -0.873 1.00 97.12 95 ILE A N 1
ATOM 739 C CA . ILE A 1 95 ? 1.322 -2.370 0.499 1.00 97.12 95 ILE A CA 1
ATOM 740 C C . ILE A 1 95 ? 1.819 -0.920 0.490 1.00 97.12 95 ILE A C 1
ATOM 742 O O . ILE A 1 95 ? 1.264 -0.069 1.189 1.00 97.12 95 ILE A O 1
ATOM 746 N N . LEU A 1 96 ? 2.856 -0.613 -0.298 1.00 97.19 96 LEU A N 1
ATOM 747 C CA . LEU A 1 96 ? 3.355 0.759 -0.433 1.00 97.19 96 LEU A CA 1
ATOM 748 C C . LEU A 1 96 ? 2.284 1.685 -1.002 1.00 97.19 96 LEU A C 1
ATOM 750 O O . LEU A 1 96 ? 2.137 2.802 -0.519 1.00 97.19 96 LEU A O 1
ATOM 754 N N . THR A 1 97 ? 1.506 1.217 -1.974 1.00 97.25 97 THR A N 1
ATOM 755 C CA . THR A 1 97 ? 0.408 1.988 -2.567 1.00 97.25 97 THR A CA 1
ATOM 756 C C . THR A 1 97 ? -0.665 2.318 -1.531 1.00 97.25 97 THR A C 1
ATOM 758 O O . THR A 1 97 ? -1.077 3.473 -1.446 1.00 97.25 97 THR A O 1
ATOM 761 N N . ALA A 1 98 ? -1.047 1.362 -0.679 1.00 96.31 98 ALA A N 1
ATOM 762 C CA . ALA A 1 98 ? -1.962 1.623 0.430 1.00 96.31 98 ALA A CA 1
ATOM 763 C C . ALA A 1 98 ? -1.399 2.673 1.408 1.00 96.31 98 ALA A C 1
ATOM 765 O O . ALA A 1 98 ? -2.098 3.628 1.740 1.00 96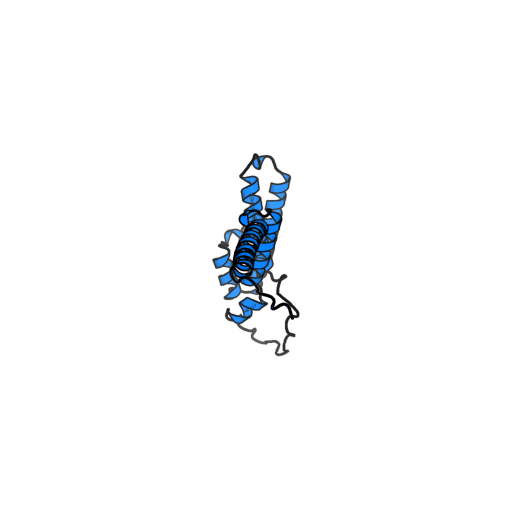.31 98 ALA A O 1
ATOM 766 N N . LYS A 1 99 ? -0.120 2.555 1.804 1.00 96.19 99 LYS A N 1
ATOM 767 C CA . LYS A 1 99 ? 0.545 3.529 2.695 1.00 96.19 99 LYS A CA 1
ATOM 768 C C . LYS A 1 99 ? 0.615 4.933 2.091 1.00 96.19 99 LYS A C 1
ATOM 770 O O . LYS A 1 99 ? 0.360 5.914 2.784 1.00 96.19 99 LYS A O 1
ATOM 775 N N . ILE A 1 100 ? 0.966 5.026 0.809 1.00 96.06 100 ILE A N 1
ATOM 776 C CA . ILE A 1 100 ? 1.051 6.291 0.069 1.00 96.06 100 ILE A CA 1
ATOM 777 C C . ILE A 1 100 ? -0.317 6.971 0.048 1.00 96.06 100 ILE A C 1
ATOM 779 O O . ILE A 1 100 ? -0.394 8.150 0.374 1.00 96.06 100 ILE A O 1
ATOM 783 N N . ARG A 1 101 ? -1.396 6.234 -0.255 1.00 95.31 101 ARG A N 1
ATOM 784 C CA . ARG A 1 101 ? -2.760 6.788 -0.254 1.00 95.31 101 ARG A CA 1
ATOM 785 C C . ARG A 1 101 ? -3.155 7.324 1.119 1.00 95.31 101 ARG A C 1
ATOM 787 O O . ARG A 1 101 ? -3.599 8.462 1.209 1.00 95.31 101 ARG A O 1
ATOM 794 N N . THR A 1 102 ? -2.933 6.547 2.181 1.00 93.88 102 THR A N 1
ATOM 795 C CA . THR A 1 102 ? -3.265 6.990 3.545 1.00 93.88 102 THR A CA 1
ATOM 796 C C . THR A 1 102 ? -2.465 8.220 3.968 1.00 93.88 102 THR A C 1
ATOM 798 O O . THR A 1 102 ? -3.009 9.113 4.608 1.00 93.88 102 THR A O 1
ATOM 801 N N . LEU A 1 103 ? -1.179 8.287 3.602 1.00 93.69 103 LEU A N 1
ATOM 802 C CA . LEU A 1 103 ? -0.314 9.404 3.974 1.00 93.69 103 LEU A CA 1
ATOM 803 C C . LEU A 1 103 ? -0.614 10.663 3.149 1.00 93.69 103 LEU A C 1
ATOM 805 O O . LEU A 1 103 ? -0.610 11.751 3.711 1.00 93.69 103 LEU A O 1
ATOM 809 N N . SER A 1 104 ? -0.911 10.522 1.852 1.00 94.06 104 SER A N 1
ATOM 810 C CA . SER A 1 104 ? -1.336 11.639 0.992 1.00 94.06 104 SER A CA 1
ATOM 811 C C . SER A 1 104 ? -2.601 12.292 1.540 1.00 94.06 104 SER A C 1
ATOM 813 O O . SER A 1 104 ? -2.600 13.487 1.814 1.00 94.06 104 SER A O 1
ATOM 815 N N . GLN A 1 105 ? -3.631 11.487 1.826 1.00 93.38 105 GLN A N 1
ATOM 816 C CA . GLN A 1 105 ? -4.890 11.973 2.400 1.00 93.38 105 GLN A CA 1
ATOM 817 C C . GLN A 1 105 ? -4.677 12.676 3.747 1.00 93.38 105 GLN A C 1
ATOM 819 O O . GLN A 1 105 ? -5.270 13.717 4.009 1.00 93.38 105 GLN A O 1
ATOM 824 N N . ALA A 1 106 ? -3.801 12.140 4.602 1.00 91.19 106 ALA A N 1
ATOM 825 C CA . ALA A 1 106 ? -3.490 12.765 5.885 1.00 91.19 106 ALA A CA 1
ATOM 826 C C . ALA A 1 106 ? -2.769 14.118 5.732 1.00 91.19 106 ALA A C 1
ATOM 828 O O . ALA A 1 106 ? -2.969 15.002 6.557 1.00 91.19 106 ALA A O 1
ATOM 829 N N . LEU A 1 107 ? -1.944 14.286 4.692 1.00 92.06 107 LEU A N 1
ATOM 830 C CA . LEU A 1 107 ? -1.236 15.539 4.407 1.00 92.06 107 LEU A CA 1
ATOM 831 C C . LEU A 1 107 ? -2.131 16.607 3.761 1.00 92.06 107 LEU A C 1
ATOM 833 O O . LEU A 1 107 ? -1.852 17.799 3.903 1.00 92.06 107 LEU A O 1
ATOM 837 N N . GLU A 1 108 ? -3.187 16.191 3.065 1.00 91.38 108 GLU A N 1
ATOM 838 C CA . GLU A 1 108 ? -4.206 17.080 2.494 1.00 91.38 108 GLU A CA 1
ATOM 839 C C . GLU A 1 108 ? -5.133 17.659 3.579 1.00 91.38 108 GLU A C 1
ATOM 841 O O . GLU A 1 108 ? -5.626 18.778 3.451 1.00 91.38 108 GLU A O 1
ATOM 846 N N . ILE A 1 109 ? -5.327 16.931 4.682 1.00 89.44 109 ILE A N 1
ATOM 847 C CA . ILE A 1 109 ? -6.242 17.285 5.776 1.00 89.44 109 ILE A CA 1
ATOM 848 C C . ILE A 1 109 ? -5.475 17.960 6.945 1.00 89.44 109 ILE A C 1
ATOM 850 O O . ILE A 1 109 ? -4.265 17.807 7.103 1.00 89.44 109 ILE A O 1
ATOM 854 N N . ASN A 1 110 ? -6.165 18.750 7.782 1.00 74.00 110 ASN A N 1
ATOM 855 C CA . ASN A 1 110 ? -5.700 19.240 9.099 1.00 74.00 110 ASN A CA 1
ATOM 856 C C . ASN A 1 110 ? -4.298 19.880 9.153 1.00 74.00 110 ASN A C 1
ATOM 858 O O . ASN A 1 110 ? -3.438 19.471 9.932 1.00 74.00 110 ASN A O 1
ATOM 862 N N . ARG A 1 111 ? -4.063 20.946 8.378 1.00 82.50 111 ARG A N 1
ATOM 863 C CA . ARG A 1 111 ? -2.773 21.673 8.349 1.00 82.50 111 ARG A CA 1
ATOM 864 C C . ARG A 1 111 ? -1.572 20.797 7.945 1.00 82.50 111 ARG A C 1
ATOM 866 O O . ARG A 1 111 ? -0.432 21.197 8.189 1.00 82.50 111 ARG A O 1
ATOM 873 N N . GLY A 1 112 ? -1.795 19.665 7.272 1.00 82.25 112 GLY A N 1
ATOM 874 C CA . GLY A 1 112 ? -0.736 18.760 6.811 1.00 82.25 112 GLY A CA 1
ATOM 875 C C . GLY A 1 112 ? 0.307 19.415 5.895 1.00 82.25 112 GLY A C 1
ATOM 876 O O . GLY A 1 112 ? 1.454 18.975 5.832 1.00 82.25 112 GLY A O 1
ATOM 877 N N . TYR A 1 113 ? -0.003 20.568 5.290 1.00 86.94 113 TYR A N 1
ATOM 878 C CA . TYR A 1 113 ? 0.984 21.389 4.583 1.00 86.94 113 TYR A CA 1
ATOM 879 C C . TYR A 1 113 ? 2.183 21.815 5.458 1.00 86.94 113 TYR A C 1
ATOM 881 O O . TYR A 1 113 ? 3.272 22.029 4.913 1.00 86.94 113 TYR A O 1
ATOM 889 N N . LYS A 1 114 ? 2.014 21.902 6.787 1.00 91.88 114 LYS A N 1
ATOM 890 C CA . LYS A 1 114 ? 3.084 22.215 7.750 1.00 91.88 114 LYS A CA 1
ATOM 891 C C . LYS A 1 114 ? 3.965 21.008 8.090 1.00 91.88 114 LYS A C 1
ATOM 893 O O . LYS A 1 114 ? 5.081 21.194 8.571 1.00 91.88 114 LYS A O 1
ATOM 898 N N . ASP A 1 115 ? 3.504 19.790 7.823 1.00 93.94 115 ASP A N 1
ATOM 899 C CA . ASP A 1 115 ? 4.212 18.566 8.187 1.00 93.94 115 ASP A CA 1
ATOM 900 C C . ASP A 1 115 ? 5.303 18.211 7.163 1.00 93.94 115 ASP A C 1
ATOM 902 O O . ASP A 1 115 ? 5.112 17.466 6.196 1.00 93.94 115 ASP A O 1
ATOM 906 N N . LYS A 1 116 ? 6.491 18.783 7.372 1.00 93.56 116 LYS A N 1
ATOM 907 C CA . LYS A 1 116 ? 7.658 18.577 6.500 1.00 93.56 116 LYS A CA 1
ATOM 908 C C . LYS A 1 116 ? 8.226 17.157 6.603 1.00 93.56 116 LYS A C 1
ATOM 910 O O . LYS A 1 116 ? 8.738 16.630 5.613 1.00 93.56 116 LYS A O 1
ATOM 915 N N . HIS A 1 117 ? 8.126 16.523 7.771 1.00 93.81 117 HIS A N 1
ATOM 916 C CA . HIS A 1 117 ? 8.661 15.179 7.986 1.00 93.81 117 HIS A CA 1
ATOM 917 C C . HIS A 1 117 ? 7.844 14.136 7.229 1.00 93.81 117 HIS A C 1
ATOM 919 O O . HIS A 1 117 ? 8.416 13.312 6.511 1.00 93.81 117 HIS A O 1
ATOM 925 N N . ASN A 1 118 ? 6.514 14.212 7.297 1.00 93.56 118 ASN A N 1
ATOM 926 C CA . ASN A 1 118 ? 5.661 13.283 6.568 1.00 93.56 118 ASN A CA 1
ATOM 927 C C . ASN A 1 118 ? 5.676 13.518 5.054 1.00 93.56 118 ASN A C 1
ATOM 929 O O . ASN A 1 118 ? 5.637 12.543 4.305 1.00 93.56 118 ASN A O 1
ATOM 933 N N . LYS A 1 119 ? 5.882 14.754 4.580 1.00 93.94 119 LYS A N 1
ATOM 934 C CA . LYS A 1 119 ? 6.180 15.020 3.157 1.00 93.94 119 LYS A CA 1
ATOM 935 C C . LYS A 1 119 ? 7.454 14.312 2.684 1.00 93.94 119 LYS A C 1
ATOM 937 O O . LYS A 1 119 ? 7.466 13.694 1.617 1.00 93.94 119 LYS A O 1
ATOM 942 N N . ARG A 1 120 ? 8.526 14.341 3.488 1.00 94.69 120 ARG A N 1
ATOM 943 C CA . ARG A 1 120 ? 9.751 13.571 3.206 1.00 94.69 120 ARG A CA 1
ATOM 944 C C . ARG A 1 120 ? 9.471 12.067 3.207 1.00 94.69 120 ARG A C 1
ATOM 946 O O . ARG A 1 120 ? 9.909 11.376 2.290 1.00 94.69 120 ARG A O 1
ATOM 953 N N . ASN A 1 121 ? 8.720 11.564 4.187 1.00 95.62 121 ASN A N 1
ATOM 954 C CA . ASN A 1 121 ? 8.358 10.145 4.264 1.00 95.62 121 ASN A CA 1
ATOM 955 C C . ASN A 1 121 ? 7.539 9.694 3.046 1.00 95.62 121 ASN A C 1
ATOM 957 O O . ASN A 1 121 ? 7.820 8.636 2.483 1.00 95.62 121 ASN A O 1
ATOM 961 N N . LEU A 1 122 ? 6.591 10.514 2.582 1.00 95.69 122 LEU A N 1
ATOM 962 C CA . LEU A 1 122 ? 5.816 10.258 1.368 1.00 95.69 122 LEU A CA 1
ATOM 963 C C . LEU A 1 122 ? 6.730 10.121 0.143 1.00 95.69 122 LEU A C 1
ATOM 965 O O . LEU A 1 122 ? 6.624 9.142 -0.598 1.00 95.69 122 LEU A O 1
ATOM 969 N N . ARG A 1 123 ? 7.683 11.047 -0.023 1.00 94.88 123 ARG A N 1
ATOM 970 C CA . ARG A 1 123 ? 8.676 11.006 -1.109 1.00 94.88 123 ARG A CA 1
ATOM 971 C C . ARG A 1 123 ? 9.516 9.727 -1.070 1.00 94.88 123 ARG A C 1
ATOM 973 O O . ARG A 1 123 ? 9.696 9.069 -2.093 1.00 94.88 123 ARG A O 1
ATOM 980 N N . LEU A 1 124 ? 9.974 9.319 0.116 1.00 96.06 124 LEU A N 1
ATOM 981 C CA . LEU A 1 124 ? 10.731 8.075 0.295 1.00 96.06 124 LEU A CA 1
ATOM 982 C C . LEU A 1 124 ? 9.905 6.832 -0.071 1.00 96.06 124 LEU A C 1
ATOM 984 O O . LEU A 1 124 ? 10.426 5.920 -0.717 1.00 96.06 124 LEU A O 1
ATOM 988 N N . LEU A 1 125 ? 8.620 6.793 0.299 1.00 96.56 125 LEU A N 1
ATOM 989 C CA . LEU A 1 125 ? 7.718 5.694 -0.061 1.00 96.56 125 LEU A CA 1
ATOM 990 C C . LEU A 1 125 ? 7.497 5.613 -1.577 1.00 96.56 125 LEU A C 1
ATOM 992 O O . LEU A 1 125 ? 7.552 4.517 -2.140 1.00 96.56 125 LEU A O 1
ATOM 996 N N . LEU A 1 126 ? 7.307 6.756 -2.240 1.00 96.31 126 LEU A N 1
ATOM 997 C CA . LEU A 1 126 ? 7.159 6.834 -3.695 1.00 96.31 126 LEU A CA 1
ATOM 998 C C . LEU A 1 126 ? 8.411 6.332 -4.419 1.00 96.31 126 LEU A C 1
ATOM 1000 O O . LEU A 1 126 ? 8.301 5.459 -5.279 1.00 96.31 126 LEU A O 1
ATOM 1004 N N . HIS A 1 127 ? 9.600 6.785 -4.015 1.00 95.94 127 HIS A N 1
ATOM 1005 C CA . HIS A 1 127 ? 10.863 6.322 -4.599 1.00 95.94 127 HIS A CA 1
ATOM 1006 C C . HIS A 1 127 ? 11.112 4.831 -4.346 1.00 95.94 127 HIS A C 1
ATOM 1008 O O . HIS A 1 127 ? 11.594 4.117 -5.228 1.00 95.94 127 HIS A O 1
ATOM 1014 N N . ARG A 1 128 ? 10.759 4.321 -3.159 1.00 96.69 128 ARG A N 1
ATOM 1015 C CA . ARG A 1 128 ? 10.848 2.884 -2.866 1.00 96.69 128 ARG A CA 1
ATOM 1016 C C . ARG A 1 128 ? 9.932 2.076 -3.785 1.00 96.69 128 ARG A C 1
ATOM 1018 O O . ARG A 1 128 ? 10.374 1.069 -4.336 1.00 96.69 128 ARG A O 1
ATOM 1025 N N . ARG A 1 129 ? 8.692 2.532 -3.995 1.00 97.12 129 ARG A N 1
ATOM 1026 C CA . ARG A 1 129 ? 7.746 1.893 -4.921 1.00 97.12 129 ARG A CA 1
ATOM 1027 C C . ARG A 1 129 ? 8.251 1.948 -6.364 1.00 97.12 129 ARG A C 1
ATOM 1029 O O . ARG A 1 129 ? 8.212 0.932 -7.046 1.00 97.12 129 ARG A O 1
ATOM 1036 N N . GLN A 1 130 ? 8.794 3.084 -6.800 1.00 96.31 130 GLN A N 1
ATOM 1037 C CA . GLN A 1 130 ? 9.393 3.240 -8.127 1.00 96.31 130 GLN A CA 1
ATOM 1038 C C . GLN A 1 130 ? 10.530 2.238 -8.368 1.00 96.31 130 GLN A C 1
ATOM 1040 O O . GLN A 1 130 ? 10.580 1.614 -9.427 1.00 96.31 130 GLN A O 1
ATOM 1045 N N . LYS A 1 131 ? 11.431 2.045 -7.395 1.00 95.81 131 LYS A N 1
ATOM 1046 C CA . LYS A 1 131 ? 12.519 1.056 -7.505 1.00 95.81 131 LYS A CA 1
ATOM 1047 C C . LYS A 1 131 ? 11.982 -0.368 -7.676 1.00 95.81 131 LYS A C 1
ATOM 1049 O O . LYS A 1 131 ? 12.492 -1.104 -8.518 1.00 95.81 131 LYS A O 1
ATOM 1054 N N . LEU A 1 132 ? 10.947 -0.736 -6.917 1.00 96.38 132 LEU A N 1
ATOM 1055 C CA . LEU A 1 132 ? 10.303 -2.048 -7.031 1.00 96.38 132 LEU A CA 1
ATOM 1056 C C . LEU A 1 132 ? 9.601 -2.230 -8.380 1.00 96.38 132 LEU A C 1
ATOM 1058 O O . LEU A 1 132 ? 9.777 -3.269 -9.007 1.00 96.38 132 LEU A O 1
ATOM 1062 N N . LEU A 1 133 ? 8.885 -1.213 -8.865 1.00 95.94 133 LEU A N 1
ATOM 1063 C CA . LEU A 1 133 ? 8.244 -1.242 -10.182 1.00 95.94 133 LEU A CA 1
ATOM 1064 C C . LEU A 1 133 ? 9.277 -1.403 -11.303 1.00 95.94 133 LEU A C 1
ATOM 1066 O O . LEU A 1 133 ? 9.129 -2.293 -12.130 1.00 95.94 133 LEU A O 1
ATOM 1070 N N . LYS A 1 134 ? 10.380 -0.639 -11.283 1.00 95.00 134 LYS A N 1
ATOM 1071 C CA . LYS A 1 134 ? 11.487 -0.791 -12.251 1.00 95.00 134 LYS A CA 1
ATOM 1072 C C . LYS A 1 134 ? 12.140 -2.175 -12.200 1.00 95.00 134 LYS A C 1
ATOM 1074 O O . LYS A 1 134 ? 12.618 -2.684 -13.213 1.00 95.00 134 LYS A O 1
ATOM 1079 N N . TYR A 1 135 ? 12.248 -2.768 -11.014 1.00 94.75 135 TYR A N 1
ATOM 1080 C CA . TYR A 1 135 ? 12.762 -4.128 -10.874 1.00 94.75 135 TYR A CA 1
ATOM 1081 C C . TYR A 1 135 ? 11.791 -5.147 -11.476 1.00 94.75 135 TYR A C 1
ATOM 1083 O O . TYR A 1 135 ? 12.203 -5.978 -12.285 1.00 94.75 135 TYR A O 1
ATOM 1091 N N . MET A 1 136 ? 10.513 -5.050 -11.115 1.00 93.38 136 MET A N 1
ATOM 1092 C CA . MET A 1 136 ? 9.486 -5.987 -11.543 1.00 93.38 136 MET A CA 1
ATOM 1093 C C . MET A 1 136 ? 9.229 -5.908 -13.052 1.00 93.38 136 MET A C 1
ATOM 1095 O O . MET A 1 136 ? 9.199 -6.951 -13.691 1.00 93.38 136 MET A O 1
ATOM 1099 N N . ASP A 1 137 ? 9.173 -4.712 -13.640 1.00 92.62 137 ASP A N 1
ATOM 1100 C CA . ASP A 1 137 ? 9.024 -4.496 -15.089 1.00 92.62 137 ASP A CA 1
ATOM 1101 C C . ASP A 1 137 ? 10.110 -5.252 -15.883 1.00 92.62 137 ASP A C 1
ATOM 1103 O O . ASP A 1 137 ? 9.829 -6.063 -16.769 1.00 92.62 137 ASP A O 1
ATOM 1107 N N . ARG A 1 138 ? 11.378 -5.119 -15.460 1.00 92.06 138 ARG A N 1
ATOM 1108 C CA . ARG A 1 138 ? 12.517 -5.834 -16.070 1.00 92.06 138 ARG A CA 1
ATOM 1109 C C . ARG A 1 138 ? 12.458 -7.350 -15.882 1.00 92.06 138 ARG A C 1
ATOM 1111 O O . ARG A 1 138 ? 12.890 -8.094 -16.765 1.00 92.06 138 ARG A O 1
ATOM 1118 N N . ARG A 1 139 ? 11.992 -7.818 -14.720 1.00 90.81 139 ARG A N 1
ATOM 1119 C CA . ARG A 1 139 ? 11.922 -9.251 -14.388 1.00 90.81 139 ARG A CA 1
ATOM 1120 C C . ARG A 1 139 ? 10.767 -9.948 -15.090 1.00 90.81 139 ARG A C 1
ATOM 1122 O O . ARG A 1 139 ? 10.959 -11.037 -15.627 1.00 90.81 139 ARG A O 1
ATOM 1129 N N . GLU A 1 140 ? 9.597 -9.332 -15.104 1.00 89.00 140 GLU A N 1
ATOM 1130 C CA . GLU A 1 140 ? 8.366 -9.904 -15.636 1.00 89.00 140 GLU A CA 1
ATOM 1131 C C . GLU A 1 140 ? 8.263 -9.746 -17.153 1.00 89.00 140 GLU A C 1
ATOM 1133 O O . GLU A 1 140 ? 7.746 -10.650 -17.803 1.00 89.00 140 GLU A O 1
ATOM 1138 N N . ARG A 1 141 ? 8.830 -8.671 -17.726 1.00 86.25 141 ARG A N 1
ATOM 1139 C CA . ARG A 1 141 ? 8.783 -8.358 -19.167 1.00 86.25 141 ARG A CA 1
ATOM 1140 C C . ARG A 1 141 ? 7.356 -8.405 -19.736 1.00 86.25 141 ARG A C 1
ATOM 1142 O O . ARG A 1 141 ? 7.131 -9.001 -20.782 1.00 86.25 141 ARG A O 1
ATOM 1149 N N . GLY A 1 142 ? 6.396 -7.809 -19.025 1.00 83.06 142 GLY A N 1
ATOM 1150 C CA . GLY A 1 142 ? 4.997 -7.761 -19.466 1.00 83.06 142 GLY A CA 1
ATOM 1151 C C . GLY A 1 142 ? 4.219 -9.069 -19.292 1.00 83.06 142 GLY A C 1
ATOM 1152 O O . GLY A 1 142 ? 3.290 -9.326 -20.050 1.00 83.06 142 GLY A O 1
ATOM 1153 N N . SER A 1 143 ? 4.591 -9.908 -18.319 1.00 89.94 143 SER A N 1
ATOM 1154 C CA . SER A 1 143 ? 3.791 -11.085 -17.956 1.00 89.94 143 SER A CA 1
ATOM 1155 C C . SER A 1 143 ? 2.368 -10.691 -17.531 1.00 89.94 143 SER A C 1
ATOM 1157 O O . SER A 1 143 ? 2.134 -9.576 -17.059 1.00 89.94 143 SER A O 1
ATOM 1159 N N . GLU A 1 144 ? 1.419 -11.625 -17.621 1.00 91.94 144 GLU A N 1
ATOM 1160 C CA . GLU A 1 144 ? 0.032 -11.392 -17.187 1.00 91.94 144 GLU A CA 1
ATOM 1161 C C . GLU A 1 144 ? -0.048 -10.958 -15.714 1.00 91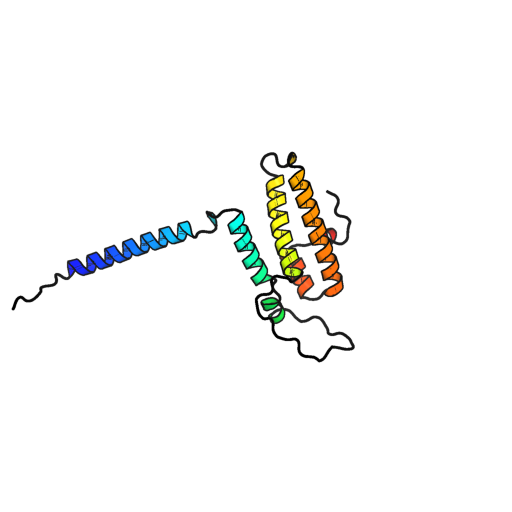.94 144 GLU A C 1
ATOM 1163 O O . GLU A 1 144 ? -0.865 -10.118 -15.345 1.00 91.94 144 GLU A O 1
ATOM 1168 N N . ARG A 1 145 ? 0.878 -11.443 -14.877 1.00 91.50 145 ARG A N 1
ATOM 1169 C CA . ARG A 1 145 ? 1.034 -11.014 -13.481 1.00 91.50 145 ARG A CA 1
ATOM 1170 C C . ARG A 1 145 ? 1.352 -9.527 -13.348 1.00 91.50 145 ARG A C 1
ATOM 1172 O O . ARG A 1 145 ? 0.779 -8.856 -12.491 1.00 91.50 145 ARG A O 1
ATOM 1179 N N . TRP A 1 146 ? 2.261 -9.011 -14.174 1.00 92.44 146 TRP A N 1
ATOM 1180 C CA . TRP A 1 146 ? 2.581 -7.585 -14.194 1.00 92.44 146 TRP A CA 1
ATOM 1181 C C . TRP A 1 146 ? 1.373 -6.755 -14.624 1.00 92.44 146 TRP A C 1
ATOM 1183 O O . TRP A 1 146 ? 1.007 -5.811 -13.924 1.00 92.44 146 TRP A O 1
ATOM 1193 N N . THR A 1 147 ? 0.727 -7.142 -15.723 1.00 92.75 147 THR A N 1
ATOM 1194 C CA . THR A 1 147 ? -0.443 -6.441 -16.263 1.00 92.75 147 THR A CA 1
ATOM 1195 C C . THR A 1 147 ? -1.587 -6.401 -15.249 1.00 92.75 147 THR A C 1
ATOM 1197 O O . THR A 1 147 ? -2.072 -5.320 -14.923 1.00 92.75 147 THR A O 1
ATOM 1200 N N . ASN A 1 148 ? -1.917 -7.541 -14.635 1.00 93.62 148 ASN A N 1
ATOM 1201 C CA . ASN A 1 148 ? -2.953 -7.644 -13.606 1.00 93.62 148 ASN A CA 1
ATOM 1202 C C . ASN A 1 148 ? -2.670 -6.723 -12.407 1.00 93.62 148 ASN A C 1
ATOM 1204 O O . ASN A 1 148 ? -3.546 -5.982 -11.959 1.00 93.62 148 ASN A O 1
ATOM 1208 N N . MET A 1 149 ? -1.428 -6.713 -11.910 1.00 94.50 149 MET A N 1
ATOM 1209 C CA . MET A 1 149 ? -1.041 -5.837 -10.802 1.00 94.50 149 MET A CA 1
ATOM 1210 C C . MET A 1 149 ? -1.211 -4.356 -11.162 1.00 94.50 149 MET A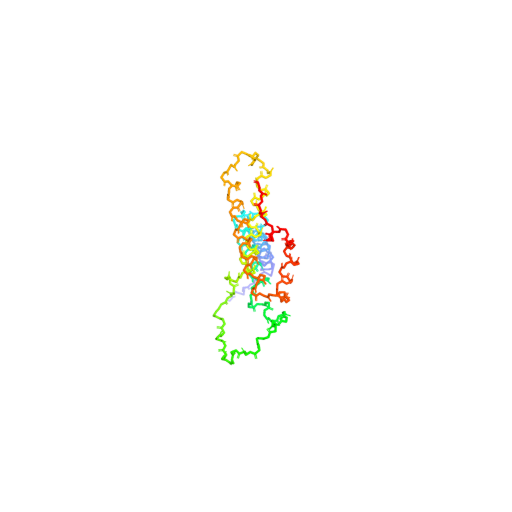 C 1
ATOM 1212 O O . MET A 1 149 ? -1.741 -3.581 -10.363 1.00 94.50 149 MET A O 1
ATOM 1216 N N . ILE A 1 150 ? -0.740 -3.960 -12.344 1.00 94.88 150 ILE A N 1
ATOM 1217 C CA . ILE A 1 150 ? -0.799 -2.578 -12.816 1.00 94.88 150 ILE A CA 1
ATOM 1218 C C . ILE A 1 150 ? -2.248 -2.109 -12.978 1.00 94.88 150 ILE A C 1
ATOM 1220 O O . ILE A 1 150 ? -2.583 -1.027 -12.488 1.00 94.88 150 ILE A O 1
ATOM 1224 N N . GLU A 1 151 ? -3.102 -2.931 -13.586 1.00 94.69 151 GLU A N 1
ATOM 1225 C CA . GLU A 1 151 ? -4.523 -2.640 -13.789 1.00 94.69 151 GLU A CA 1
ATOM 1226 C C . GLU A 1 151 ? -5.269 -2.523 -12.458 1.00 94.69 151 GLU A C 1
ATOM 1228 O O . GLU A 1 151 ? -5.916 -1.507 -12.202 1.00 94.69 151 GLU A O 1
ATOM 1233 N N . LYS A 1 152 ? -5.116 -3.500 -11.554 1.00 94.94 152 LYS A N 1
ATOM 1234 C CA . LYS A 1 152 ? -5.819 -3.492 -10.260 1.00 94.94 152 LYS A CA 1
ATOM 1235 C C . LYS A 1 152 ? -5.398 -2.345 -9.349 1.00 94.94 152 LYS A C 1
ATOM 1237 O O . LYS A 1 152 ? -6.220 -1.810 -8.607 1.00 94.94 152 LYS A O 1
ATOM 1242 N N . LEU A 1 153 ? -4.118 -1.974 -9.363 1.00 94.88 153 LEU A N 1
ATOM 1243 C CA . LEU A 1 153 ? -3.612 -0.869 -8.544 1.00 94.88 153 LEU A CA 1
ATOM 1244 C C . LEU A 1 153 ? -3.767 0.503 -9.220 1.00 94.88 153 LEU A C 1
ATOM 1246 O O . LEU A 1 153 ? -3.560 1.520 -8.550 1.00 94.88 153 LEU A O 1
ATOM 1250 N N . GLY A 1 154 ? -4.118 0.545 -10.509 1.00 94.69 154 GLY A N 1
ATOM 1251 C CA . GLY A 1 154 ? -4.236 1.774 -11.296 1.00 94.69 154 GLY A CA 1
ATOM 1252 C C . GLY A 1 154 ? -2.903 2.511 -11.451 1.00 94.69 154 GLY A C 1
ATOM 1253 O O . GLY A 1 154 ? -2.846 3.733 -11.310 1.00 94.69 154 GLY A O 1
ATOM 1254 N N . LEU A 1 155 ? -1.803 1.780 -11.655 1.00 93.81 155 LEU A N 1
ATOM 1255 C CA . LEU A 1 155 ? -0.460 2.362 -11.725 1.00 93.81 155 LEU A CA 1
ATOM 1256 C C . LEU A 1 155 ? -0.098 2.744 -13.161 1.00 93.81 155 LEU A C 1
ATOM 1258 O O . LEU A 1 155 ? 0.009 1.903 -14.041 1.00 93.81 155 LEU A O 1
ATOM 1262 N N . THR A 1 156 ? 0.164 4.022 -13.409 1.00 93.06 156 THR A N 1
ATOM 1263 C CA . THR A 1 156 ? 0.542 4.498 -14.746 1.00 93.06 156 THR A CA 1
ATOM 1264 C C . THR A 1 156 ? 2.062 4.535 -14.925 1.00 93.06 156 THR A C 1
ATOM 1266 O O . THR A 1 156 ? 2.786 4.679 -13.932 1.00 93.06 156 THR A O 1
ATOM 1269 N N . PRO A 1 157 ? 2.582 4.483 -16.169 1.00 90.69 157 PRO A N 1
ATOM 1270 C CA . PRO A 1 157 ? 4.019 4.564 -16.446 1.00 90.69 157 PRO A CA 1
ATOM 1271 C C . PRO A 1 157 ? 4.728 5.774 -15.824 1.00 90.69 157 PRO A C 1
ATOM 1273 O O . PRO A 1 157 ? 5.911 5.688 -15.496 1.00 90.69 157 PRO A O 1
ATOM 1276 N N . ALA A 1 158 ? 4.003 6.872 -15.584 1.00 89.75 158 ALA A N 1
ATOM 1277 C CA . ALA A 1 158 ? 4.502 8.046 -14.870 1.00 89.75 158 ALA A CA 1
ATOM 1278 C C . ALA A 1 158 ? 5.040 7.711 -13.466 1.00 89.75 158 ALA A C 1
ATOM 1280 O O . ALA A 1 158 ? 5.962 8.359 -12.983 1.00 89.75 158 ALA A O 1
ATOM 1281 N N . THR A 1 159 ? 4.513 6.664 -12.824 1.00 90.00 159 THR A N 1
ATOM 1282 C CA . THR A 1 159 ? 4.909 6.270 -11.466 1.00 90.00 159 THR A CA 1
ATOM 1283 C C . THR A 1 159 ? 6.267 5.568 -11.388 1.00 90.00 159 THR A C 1
ATOM 1285 O O . THR A 1 159 ? 6.821 5.472 -10.291 1.00 90.00 159 THR A O 1
ATOM 1288 N N . TRP A 1 160 ? 6.828 5.083 -12.507 1.00 91.69 160 TRP A N 1
ATOM 1289 C CA . TRP A 1 160 ? 8.158 4.461 -12.497 1.00 91.69 160 TRP A CA 1
ATOM 1290 C C . TRP A 1 160 ? 9.113 4.899 -13.600 1.00 91.69 160 TRP A C 1
ATOM 1292 O O . TRP A 1 160 ? 10.317 4.886 -13.341 1.00 91.69 160 TRP A O 1
ATOM 1302 N N . LYS A 1 161 ? 8.647 5.296 -14.788 1.00 88.88 161 LYS A N 1
ATOM 1303 C CA . LYS A 1 161 ? 9.536 5.647 -15.908 1.00 88.88 161 LYS A CA 1
ATOM 1304 C C . LYS A 1 161 ? 10.269 6.970 -15.680 1.00 88.88 161 LYS A C 1
ATOM 1306 O O . LYS A 1 161 ? 11.480 7.024 -15.875 1.00 88.88 161 LYS A O 1
ATOM 1311 N N . ASN A 1 162 ? 9.564 7.983 -15.183 1.00 87.25 162 ASN A N 1
ATOM 1312 C CA . ASN A 1 162 ? 10.092 9.340 -15.036 1.00 87.25 162 ASN A CA 1
ATOM 1313 C C . ASN A 1 162 ? 10.649 9.598 -13.628 1.00 87.25 162 ASN A C 1
ATOM 1315 O O . ASN A 1 162 ? 10.400 8.832 -12.691 1.00 87.25 162 ASN A O 1
ATOM 1319 N N . GLN A 1 163 ? 11.420 10.675 -13.473 1.00 85.81 163 GLN A N 1
ATOM 1320 C CA . GLN A 1 163 ? 11.821 11.169 -12.158 1.00 85.81 163 GLN A CA 1
ATOM 1321 C C . GLN A 1 163 ? 10.582 11.670 -11.408 1.00 85.81 163 GLN A C 1
ATOM 1323 O O . GLN A 1 163 ? 9.777 12.415 -11.960 1.00 85.81 163 GLN A O 1
ATOM 1328 N N . ILE A 1 164 ? 10.408 11.215 -10.165 1.00 85.31 164 ILE A N 1
ATOM 1329 C CA . ILE A 1 164 ? 9.322 11.690 -9.308 1.00 85.31 164 ILE A CA 1
ATOM 1330 C C . ILE A 1 164 ? 9.806 12.971 -8.639 1.00 85.31 164 ILE A C 1
ATOM 1332 O O . ILE A 1 164 ? 10.628 12.929 -7.723 1.00 85.31 164 ILE A O 1
ATOM 1336 N N . GLU A 1 165 ? 9.283 14.099 -9.098 1.00 79.00 165 GLU A N 1
ATOM 1337 C CA . GLU A 1 165 ? 9.486 15.396 -8.462 1.00 79.00 165 GLU A CA 1
ATOM 1338 C C . GLU A 1 165 ? 8.222 15.774 -7.685 1.00 79.00 165 GLU A C 1
ATOM 1340 O O . GLU A 1 165 ? 7.103 15.587 -8.161 1.00 79.00 165 GLU A O 1
ATOM 1345 N N . LEU A 1 166 ? 8.420 16.206 -6.438 1.00 70.62 166 LEU A N 1
ATOM 1346 C CA . LEU A 1 166 ? 7.390 16.528 -5.444 1.00 70.62 166 LEU A CA 1
ATOM 1347 C C . LEU A 1 166 ? 7.721 17.843 -4.754 1.00 70.62 166 LEU A C 1
ATOM 1349 O O . LEU A 1 166 ? 8.931 18.050 -4.476 1.00 70.62 166 LEU A O 1
#

Foldseek 3Di:
DDPPPPPPVVVVVVVVVVVVVVVVVVVVVCVVPPPVPDDPVVVLVVQLVVLLCVLWCVPCVVPFDDADAPPDHDPDDDDDDPDGRCPDLLSLLSSLLVVLVVLVVVLVPDVSVPVPPSVVVSVVSLVVSLVSLVVCCVVRVPGPSNVVSCVVSVPDPVSHVDDDDD

Organism: NCBI:txid2604345

pLDDT: mean 88.94, std 10.54, range [40.34, 97.5]

Sequence (166 aa):
MVESQIEPGTEEDKMKQHEQRHHKAVEALRRITSLSNSSAKDRFHANVRRIVAEFGRHNTDKVLKPKALSITPNELPMAPRSGPDTGSSEVQIAILTAKIRTLSQALEINRGYKDKHNKRNLRLLLHRRQKLLKYMDRRERGSERWTNMIEKLGLTPATWKNQIEL

Radius of gyration: 26.22 Å; chains: 1; bounding box: 62×63×70 Å

InterPro domains:
  IPR000589 Small ribosomal subunit protein uS15 [PF00312] (82-155)
  IPR000589 Small ribosomal subunit protein uS15 [SM01387] (48-156)
  IPR005290 Small ribosomal subunit protein uS15, bacteria [MF_01343_B] (39-162)
  IPR005290 Small ribosomal subunit protein uS15, bacteria [PTHR23321] (12-161)
  IPR009068 uS15/NS1, RNA-binding domain superfamily [SSF47060] (80-156)

Secondary structure (DSSP, 8-state):
-------HHHHHHHHHHHHHHHHHHHHHHHHHH-GGGS-HHHHHHHHHHHHHHHH-HHHHHHHSPPPPPPSS---SPPPPPSS---SSHHHHHHHHHHHHHHHHHHHHSTTGGG-HHHHHHHHHHHHHHHHHHHHHHHHHSS-HHHHHHHHHHT--GGGTSS----